Protein AF-A0A831NSX4-F1 (afdb_monomer_lite)

Foldseek 3Di:
DDDDDDPPPPPPDPPVPPVADKDKDKDKDFDADPVRFTDFFKFKWKDKQNHTFQAPPPPDDPDDRTFTAHPRRIGIGMGIGHPCSPPPPIDIDMDIDDPVD

Secondary structure (DSSP, 8-state):
-------------------S-EEEEEEEEE-B-TTS-B--S-EEEEEETTEEPPPTT--S-SS-SSEE--TTSEEEEEEEEETTTT-TTPPEEEEEE-TT-

pLDDT: mean 74.74, std 21.81, range [31.39, 95.44]

Radius of gyration: 19.89 Å; chains: 1; bounding box: 46×64×38 Å

Sequence (101 aa):
MPALAGAGEAAAAPHDSVAGPTEQLNIFGKIVNPHGAGVEDAEITVFLNGKELKNPHTEHGYGGKGIYTSLDGSFQTVFTIPRGAADREAAIKLEVYKSSY

Structure (mmCIF, N/CA/C/O backbone):
data_AF-A0A831NSX4-F1
#
_entry.id   AF-A0A831NSX4-F1
#
loop_
_atom_site.group_PDB
_atom_site.id
_atom_site.type_symbol
_atom_site.label_atom_id
_atom_site.label_alt_id
_atom_site.label_comp_id
_atom_site.label_asym_id
_atom_site.label_entity_id
_atom_site.label_seq_id
_atom_site.pdbx_PDB_ins_code
_atom_site.Cartn_x
_atom_site.Cartn_y
_atom_site.Cartn_z
_atom_site.occupancy
_atom_site.B_iso_or_equiv
_atom_site.auth_seq_id
_atom_site.auth_comp_id
_atom_site.auth_asym_id
_atom_site.auth_atom_id
_atom_site.pdbx_PDB_model_num
ATOM 1 N N . MET A 1 1 ? -31.752 53.331 18.896 1.00 34.31 1 MET A N 1
ATOM 2 C CA . MET A 1 1 ? -31.945 53.077 17.453 1.00 34.31 1 MET A CA 1
ATOM 3 C C . MET A 1 1 ? -31.205 51.791 17.088 1.00 34.31 1 MET A C 1
ATOM 5 O O . MET A 1 1 ? -30.194 51.539 17.732 1.00 34.31 1 MET A O 1
ATOM 9 N N . PRO A 1 2 ? -31.769 50.945 16.208 1.00 54.53 2 PRO A N 1
ATOM 10 C CA . PRO A 1 2 ? -31.557 49.490 16.188 1.00 54.53 2 PRO A CA 1
ATOM 11 C C . PRO A 1 2 ? -30.576 49.003 15.099 1.00 54.53 2 PRO A C 1
ATOM 13 O O . PRO A 1 2 ? -30.054 49.818 14.345 1.00 54.53 2 PRO A O 1
ATOM 16 N N . ALA A 1 3 ? -30.472 47.664 14.993 1.00 41.78 3 ALA A N 1
ATOM 17 C CA . ALA A 1 3 ? -29.913 46.827 13.911 1.00 41.78 3 ALA A CA 1
ATOM 18 C C . ALA A 1 3 ? -28.451 46.353 14.141 1.00 41.78 3 ALA A C 1
ATOM 20 O O . ALA A 1 3 ? -27.627 47.118 14.614 1.00 41.78 3 ALA A O 1
ATOM 21 N N . LEU A 1 4 ? -28.040 45.113 13.849 1.00 40.91 4 LEU A N 1
ATOM 22 C CA . LEU A 1 4 ? -28.688 44.011 13.141 1.00 40.91 4 LEU A CA 1
ATOM 23 C C . LEU A 1 4 ? -27.939 42.691 13.419 1.00 40.91 4 LEU A C 1
ATOM 25 O O . LEU A 1 4 ? -26.742 42.690 13.679 1.00 40.91 4 LEU A O 1
ATOM 29 N N . ALA A 1 5 ? -28.708 41.611 13.317 1.00 39.53 5 ALA A N 1
ATOM 30 C CA . ALA A 1 5 ? -28.408 40.189 13.187 1.00 39.53 5 ALA A CA 1
ATOM 31 C C . ALA A 1 5 ? -26.986 39.708 12.839 1.00 39.53 5 ALA A C 1
ATOM 33 O O . ALA A 1 5 ? -26.290 40.255 11.991 1.00 39.53 5 ALA A O 1
ATOM 34 N N . GLY A 1 6 ? -26.679 38.524 13.376 1.00 37.06 6 GLY A N 1
ATOM 35 C CA . GLY A 1 6 ? -25.623 37.660 12.865 1.00 37.06 6 GLY A CA 1
ATOM 36 C C . GLY A 1 6 ? -25.470 36.347 13.629 1.00 37.06 6 GLY A C 1
ATOM 37 O O . GLY A 1 6 ? -24.346 35.955 13.911 1.00 37.06 6 GLY A O 1
ATOM 38 N N . ALA A 1 7 ? -26.570 35.678 13.998 1.00 43.97 7 ALA A N 1
ATOM 39 C CA . ALA A 1 7 ? -26.530 34.275 14.410 1.00 43.97 7 ALA A CA 1
ATOM 40 C C . ALA A 1 7 ? -26.264 33.418 13.161 1.00 43.97 7 ALA A C 1
ATOM 42 O O . ALA A 1 7 ? -27.182 32.935 12.506 1.00 43.97 7 ALA A O 1
ATOM 43 N N . GLY A 1 8 ? -24.992 33.332 12.780 1.00 36.09 8 GLY A N 1
ATOM 44 C CA . GLY A 1 8 ? -24.488 32.352 11.833 1.00 36.09 8 GLY A CA 1
ATOM 45 C C . GLY A 1 8 ? -23.973 31.173 12.631 1.00 36.09 8 GLY A C 1
ATOM 46 O O . GLY A 1 8 ? -22.807 31.150 13.014 1.00 36.09 8 GLY A O 1
ATOM 47 N N . GLU A 1 9 ? -24.873 30.240 12.924 1.00 38.53 9 GLU A N 1
ATOM 48 C CA . GLU A 1 9 ? -24.556 28.901 13.397 1.00 38.53 9 GLU A CA 1
ATOM 49 C C . GLU A 1 9 ? -23.593 28.277 12.383 1.00 38.53 9 GLU A C 1
ATOM 51 O O . GLU A 1 9 ? -23.991 27.814 11.313 1.00 38.53 9 GLU A O 1
ATOM 56 N N . ALA A 1 10 ? -22.293 28.371 12.665 1.00 37.19 10 ALA A N 1
ATOM 57 C CA . ALA A 1 10 ? -21.286 27.638 11.928 1.00 37.19 10 ALA A CA 1
ATOM 58 C C . ALA A 1 10 ? -21.554 26.171 12.239 1.00 37.19 10 ALA A C 1
ATOM 60 O O . ALA A 1 10 ? -21.181 25.677 13.302 1.00 37.19 10 ALA A O 1
ATOM 61 N N . ALA A 1 11 ? -22.284 25.522 11.331 1.00 43.16 11 ALA A N 1
ATOM 62 C CA . ALA A 1 11 ? -22.484 24.091 11.311 1.00 43.16 11 ALA A CA 1
ATOM 63 C C . ALA A 1 11 ? -21.108 23.441 11.451 1.00 43.16 11 ALA A C 1
ATOM 65 O O . ALA A 1 11 ? -20.320 23.393 10.504 1.00 43.16 11 ALA A O 1
ATOM 66 N N . ALA A 1 12 ? -20.806 22.999 12.671 1.00 36.56 12 ALA A N 1
ATOM 67 C CA . ALA A 1 12 ? -19.714 22.097 12.926 1.00 36.56 12 ALA A CA 1
ATOM 68 C C . ALA A 1 12 ? -20.000 20.887 12.042 1.00 36.56 12 ALA A C 1
ATOM 70 O O . ALA A 1 12 ? -20.972 20.160 12.261 1.00 36.56 12 ALA A O 1
ATOM 71 N N . ALA A 1 13 ? -19.199 20.733 10.987 1.00 42.16 13 ALA A N 1
ATOM 72 C CA . ALA A 1 13 ? -19.152 19.497 10.235 1.00 42.16 13 ALA A CA 1
ATOM 73 C C . ALA A 1 13 ? -19.078 18.363 11.266 1.00 42.16 13 ALA A C 1
ATOM 75 O O . ALA A 1 13 ? -18.295 18.493 12.216 1.00 42.16 13 ALA A O 1
ATOM 76 N N . PRO A 1 14 ? -19.888 17.299 11.146 1.00 37.50 14 PRO A N 1
ATOM 77 C CA . PRO A 1 14 ? -19.741 16.152 12.016 1.00 37.50 14 PRO A CA 1
ATOM 78 C C . PRO A 1 14 ? -18.352 15.576 11.739 1.00 37.50 14 PRO A C 1
ATOM 80 O O . PRO A 1 14 ? -18.142 14.802 10.809 1.00 37.50 14 PRO A O 1
ATOM 83 N N . HIS A 1 15 ? -17.371 16.013 12.527 1.00 37.38 15 HIS A N 1
ATOM 84 C CA . HIS A 1 15 ? -16.183 15.239 12.785 1.00 37.38 15 HIS A 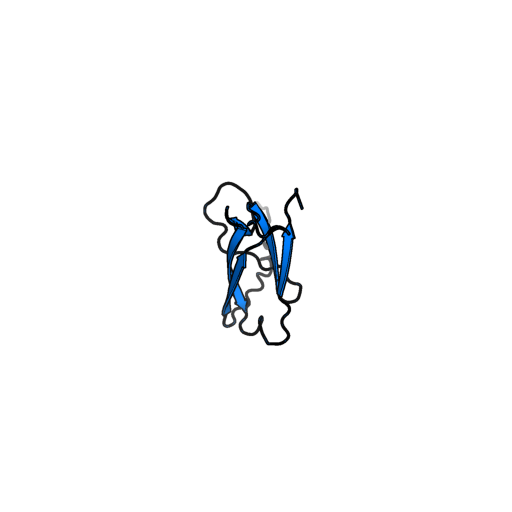CA 1
ATOM 85 C C . HIS A 1 15 ? -16.728 13.997 13.459 1.00 37.38 15 HIS A C 1
ATOM 87 O O . HIS A 1 15 ? -17.060 14.035 14.646 1.00 37.38 15 HIS A O 1
ATOM 93 N N . ASP A 1 16 ? -16.904 12.959 12.644 1.00 38.34 16 ASP A N 1
ATOM 94 C CA . ASP A 1 16 ? -17.139 11.572 13.014 1.00 38.34 16 ASP A CA 1
ATOM 95 C C . ASP A 1 16 ? -15.985 11.166 13.939 1.00 38.34 16 ASP A C 1
ATOM 97 O O . ASP A 1 16 ? -14.967 10.587 13.562 1.00 38.34 16 ASP A O 1
ATOM 101 N N . SER A 1 17 ? -16.080 11.663 15.167 1.00 45.34 17 SER A N 1
ATOM 102 C CA . SER A 1 17 ? -15.151 11.437 16.244 1.00 45.34 17 SER A CA 1
ATOM 103 C C . SER A 1 17 ? -15.577 10.092 16.765 1.00 45.34 17 SER A C 1
ATOM 105 O O . SER A 1 17 ? -16.377 9.991 17.695 1.00 45.34 17 SER A O 1
ATOM 107 N N . VAL A 1 18 ? -15.086 9.046 16.110 1.00 48.84 18 VAL A N 1
ATOM 108 C CA . VAL A 1 18 ? -15.091 7.708 16.678 1.00 48.84 18 VAL A CA 1
ATOM 109 C C . VAL A 1 18 ? -14.176 7.779 17.902 1.00 48.84 18 VAL A C 1
ATOM 111 O O . VAL A 1 18 ? -12.999 7.442 17.850 1.00 48.84 18 VAL A O 1
ATOM 114 N N . ALA A 1 19 ? -14.710 8.289 19.014 1.00 52.56 19 ALA A N 1
ATOM 115 C CA . ALA A 1 19 ? -14.093 8.313 20.333 1.00 52.56 19 ALA A CA 1
ATOM 116 C C . ALA A 1 19 ? -14.188 6.907 20.949 1.00 52.56 19 ALA A C 1
ATOM 118 O O . ALA A 1 19 ? -14.735 6.699 22.028 1.00 52.56 19 ALA A O 1
ATOM 119 N N . GLY A 1 20 ? -13.724 5.921 20.188 1.00 63.62 20 GLY A N 1
ATOM 120 C CA . GLY A 1 20 ? -13.557 4.541 20.603 1.00 63.62 20 GLY A CA 1
ATOM 121 C C . GLY A 1 20 ? -12.070 4.212 20.720 1.00 6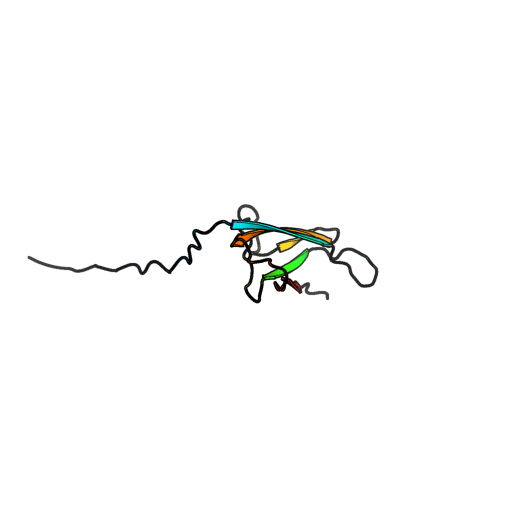3.62 20 GLY A C 1
ATOM 122 O O . GLY A 1 20 ? -11.226 4.992 20.275 1.00 63.62 20 GLY A O 1
ATOM 123 N N . PRO A 1 21 ? -11.722 3.063 21.315 1.00 82.25 21 PRO A N 1
ATOM 124 C CA . PRO A 1 21 ? -10.347 2.584 21.292 1.00 82.25 21 PRO A CA 1
ATOM 125 C C . PRO A 1 21 ? -9.854 2.492 19.840 1.00 82.25 21 PRO A C 1
ATOM 127 O O . PRO A 1 21 ? -10.554 1.967 18.972 1.00 82.25 21 PRO A O 1
ATOM 130 N N . THR A 1 22 ? -8.656 3.007 19.586 1.00 86.62 22 THR A N 1
ATOM 131 C CA . THR A 1 22 ? -7.982 2.940 18.287 1.00 86.62 22 THR A CA 1
ATOM 132 C C . THR A 1 22 ? -6.842 1.928 18.325 1.00 86.62 22 THR A C 1
ATOM 134 O O . THR A 1 22 ? -6.345 1.562 19.392 1.0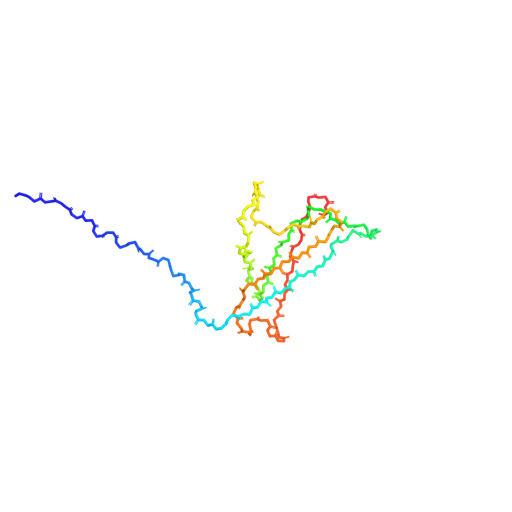0 86.62 22 THR A O 1
ATOM 137 N N . GLU A 1 23 ? -6.427 1.462 17.153 1.00 88.56 23 GLU A N 1
ATOM 138 C CA . GLU A 1 23 ? -5.248 0.621 16.961 1.00 88.56 23 GLU A CA 1
ATOM 139 C C . GLU A 1 23 ? -4.394 1.141 15.799 1.00 88.56 23 GLU A C 1
ATOM 141 O O . GLU A 1 23 ? -4.850 1.942 14.978 1.00 88.56 23 GLU A O 1
ATOM 146 N N . GLN A 1 24 ? -3.130 0.715 15.757 1.00 88.06 24 GLN A N 1
ATOM 147 C CA . GLN A 1 24 ? -2.203 1.076 14.689 1.00 88.06 24 GLN A CA 1
ATOM 148 C C . GLN A 1 24 ? -2.174 -0.016 13.625 1.00 88.06 24 GLN A C 1
ATOM 150 O O . GLN A 1 24 ? -1.832 -1.164 13.908 1.00 88.06 24 GLN A O 1
ATOM 155 N N . LEU A 1 25 ? -2.476 0.365 12.389 1.00 86.69 25 LEU A N 1
ATOM 156 C CA . LEU A 1 25 ? -2.292 -0.465 11.211 1.00 86.69 25 LEU A CA 1
ATOM 157 C C . LEU A 1 25 ? -0.998 -0.050 10.509 1.00 86.69 25 LEU A C 1
ATOM 159 O O . LEU A 1 25 ? -0.939 0.992 9.854 1.00 86.69 25 LEU A O 1
ATOM 163 N N . ASN A 1 26 ? 0.030 -0.884 10.649 1.00 89.62 26 ASN A N 1
ATOM 164 C CA . ASN A 1 26 ? 1.303 -0.720 9.955 1.00 89.62 26 ASN A CA 1
ATOM 165 C C . ASN A 1 26 ? 1.251 -1.451 8.614 1.00 89.62 26 ASN A C 1
ATOM 167 O O . ASN A 1 26 ? 1.102 -2.672 8.583 1.00 89.62 26 ASN A O 1
ATOM 171 N N . ILE A 1 27 ? 1.420 -0.716 7.518 1.00 88.75 27 ILE A N 1
ATOM 172 C CA . ILE A 1 27 ? 1.502 -1.281 6.169 1.00 88.75 27 ILE A CA 1
ATOM 173 C C . ILE A 1 27 ? 2.868 -0.933 5.602 1.00 88.75 27 ILE A C 1
ATOM 175 O O . ILE A 1 27 ? 3.255 0.233 5.556 1.00 88.75 27 ILE A O 1
ATOM 179 N N . PHE A 1 28 ? 3.600 -1.950 5.173 1.00 91.75 28 PHE A N 1
ATOM 180 C CA . PHE A 1 28 ? 4.923 -1.797 4.592 1.00 91.75 28 PHE A CA 1
ATOM 181 C C . PHE A 1 28 ? 5.130 -2.815 3.480 1.00 91.75 28 PHE A C 1
ATOM 183 O O . PHE A 1 28 ? 4.484 -3.864 3.441 1.00 91.75 28 PHE A O 1
ATOM 190 N N . GLY A 1 29 ? 6.047 -2.508 2.576 1.00 93.88 29 GLY A N 1
ATOM 191 C CA . GLY A 1 29 ? 6.354 -3.383 1.460 1.00 93.88 29 GLY A CA 1
ATOM 192 C C . GLY A 1 29 ? 7.316 -2.744 0.478 1.00 93.88 29 GLY A C 1
ATOM 193 O O . GLY A 1 29 ? 7.943 -1.724 0.762 1.00 93.88 29 GLY A O 1
ATOM 194 N N . LYS A 1 30 ? 7.431 -3.371 -0.692 1.00 94.88 30 LYS A N 1
ATOM 195 C CA . LYS A 1 30 ? 8.268 -2.905 -1.793 1.00 94.88 30 LYS A CA 1
ATOM 196 C C . LYS A 1 30 ? 7.537 -3.129 -3.109 1.00 94.88 30 LYS A C 1
ATOM 198 O O . LYS A 1 30 ? 7.122 -4.250 -3.394 1.00 94.88 30 LYS A O 1
ATOM 203 N N . ILE A 1 31 ? 7.382 -2.068 -3.892 1.00 93.81 31 ILE A N 1
ATOM 204 C CA . ILE A 1 31 ? 6.840 -2.148 -5.248 1.00 93.81 31 ILE A CA 1
ATOM 205 C C . ILE A 1 31 ? 8.000 -2.442 -6.193 1.00 93.81 31 ILE A C 1
ATOM 207 O O . ILE A 1 31 ? 9.020 -1.751 -6.166 1.00 93.81 31 ILE A O 1
ATOM 211 N N . VAL A 1 32 ? 7.859 -3.486 -7.006 1.00 95.44 32 VAL A N 1
ATOM 212 C CA . VAL A 1 32 ? 8.878 -3.920 -7.967 1.00 95.44 32 VAL A CA 1
ATOM 213 C C . VAL A 1 32 ? 8.286 -4.029 -9.363 1.00 95.44 32 VAL A C 1
ATOM 215 O O . VAL A 1 32 ? 7.107 -4.337 -9.532 1.00 95.44 32 VAL A O 1
ATOM 218 N N . ASN A 1 33 ? 9.116 -3.786 -10.368 1.00 92.75 33 ASN A N 1
ATOM 219 C CA . ASN A 1 33 ? 8.763 -4.022 -11.758 1.00 92.75 33 ASN A CA 1
ATOM 220 C C . ASN A 1 33 ? 8.914 -5.517 -12.122 1.00 92.75 33 ASN A C 1
ATOM 222 O O . ASN A 1 33 ? 9.456 -6.294 -11.330 1.00 92.75 33 ASN A O 1
ATOM 226 N N . PRO A 1 34 ? 8.499 -5.947 -13.330 1.00 94.25 34 PRO A N 1
ATOM 227 C CA . PRO A 1 34 ? 8.639 -7.342 -13.765 1.00 94.25 34 PRO A CA 1
ATOM 228 C C . PRO A 1 34 ? 10.081 -7.879 -13.802 1.00 94.25 34 PRO A C 1
ATOM 230 O O . PRO A 1 34 ? 10.283 -9.089 -13.858 1.00 94.25 34 PRO A O 1
ATOM 233 N N . HIS A 1 35 ? 11.087 -7.000 -13.760 1.00 94.38 35 HIS A N 1
ATOM 234 C CA . HIS A 1 35 ? 12.506 -7.360 -13.702 1.00 94.38 35 HIS A CA 1
ATOM 235 C C . HIS A 1 35 ? 13.057 -7.411 -12.265 1.00 94.38 35 HIS A C 1
ATOM 237 O O . HIS A 1 35 ? 14.247 -7.654 -12.076 1.00 94.38 35 HIS A O 1
ATOM 243 N N . GLY A 1 36 ? 12.215 -7.182 -11.251 1.00 92.56 36 GLY A N 1
ATOM 244 C CA . GLY A 1 36 ? 12.589 -7.203 -9.836 1.00 92.56 36 GLY A CA 1
ATOM 245 C C . GLY A 1 36 ? 13.268 -5.926 -9.331 1.00 92.56 36 GLY A C 1
ATOM 246 O O . GLY A 1 36 ? 13.681 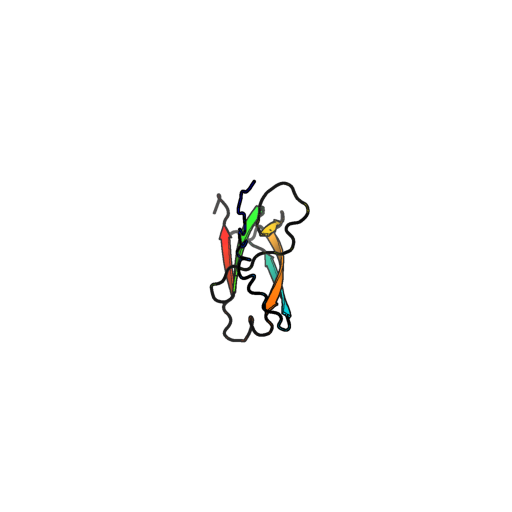-5.882 -8.172 1.00 92.56 36 GLY A O 1
ATOM 247 N N . ALA A 1 37 ? 13.381 -4.882 -10.157 1.00 94.25 37 ALA A N 1
ATOM 248 C CA . ALA A 1 37 ? 13.888 -3.588 -9.714 1.00 94.25 37 ALA A CA 1
ATOM 249 C C . ALA A 1 37 ? 12.791 -2.808 -8.978 1.00 94.25 37 ALA A C 1
ATOM 251 O O . ALA A 1 37 ? 11.623 -2.847 -9.367 1.00 94.25 37 ALA A O 1
ATOM 252 N N . GLY A 1 38 ? 13.178 -2.100 -7.917 1.00 94.00 38 GLY A N 1
ATOM 253 C CA . GLY A 1 38 ? 12.276 -1.240 -7.156 1.00 94.00 38 GLY A CA 1
ATOM 254 C C . GLY A 1 38 ? 11.683 -0.125 -8.009 1.00 94.00 38 GLY A C 1
ATOM 255 O O . GLY A 1 38 ? 12.378 0.467 -8.831 1.00 94.00 38 GLY A O 1
ATOM 256 N N . VAL A 1 39 ? 10.399 0.153 -7.808 1.00 93.69 39 VAL A N 1
ATOM 257 C CA . VAL A 1 39 ? 9.702 1.258 -8.465 1.00 93.69 39 VAL A CA 1
ATOM 258 C C . VAL A 1 39 ? 9.665 2.437 -7.504 1.00 93.69 39 VAL A C 1
ATOM 260 O O . VAL A 1 39 ? 8.846 2.465 -6.588 1.00 93.69 39 VAL A O 1
ATOM 263 N N . GLU A 1 40 ? 10.568 3.391 -7.698 1.00 92.69 40 GLU A N 1
ATOM 264 C CA . GLU A 1 40 ? 10.594 4.647 -6.942 1.00 92.69 40 GLU A CA 1
ATOM 265 C C . GLU A 1 40 ? 9.402 5.543 -7.259 1.00 92.69 40 GLU A C 1
ATOM 267 O O . GLU A 1 40 ? 8.819 5.402 -8.333 1.00 92.69 40 GLU A O 1
ATOM 272 N N . ASP A 1 41 ? 9.077 6.483 -6.368 1.00 90.56 41 ASP A N 1
ATOM 273 C CA . ASP A 1 41 ? 8.115 7.568 -6.604 1.00 90.56 41 ASP A CA 1
ATOM 274 C C . ASP A 1 41 ? 6.800 7.081 -7.245 1.00 90.56 41 ASP A C 1
ATOM 276 O O . ASP A 1 41 ? 6.327 7.597 -8.261 1.00 90.56 41 ASP A O 1
ATOM 280 N N . ALA A 1 42 ? 6.285 5.966 -6.729 1.00 90.50 42 ALA A N 1
ATOM 281 C CA . ALA A 1 42 ? 4.956 5.460 -7.030 1.00 90.50 42 ALA A CA 1
ATOM 282 C C . ALA A 1 42 ? 4.007 5.933 -5.933 1.00 90.50 42 ALA A C 1
ATOM 284 O O . ALA A 1 42 ? 4.294 5.754 -4.748 1.00 90.50 42 ALA A O 1
ATOM 285 N N . GLU A 1 43 ? 2.886 6.521 -6.333 1.00 91.56 43 GLU A N 1
ATOM 286 C CA . GLU A 1 43 ? 1.832 6.964 -5.430 1.00 91.56 43 GLU A CA 1
ATOM 287 C C . GLU A 1 43 ? 1.034 5.752 -4.945 1.00 91.56 43 GLU A C 1
ATOM 289 O O . GLU A 1 43 ? 0.645 4.896 -5.739 1.00 91.56 43 GLU A O 1
ATOM 294 N N . ILE A 1 44 ? 0.802 5.673 -3.638 1.00 89.81 44 ILE A N 1
ATOM 295 C CA . ILE A 1 44 ? 0.072 4.597 -2.978 1.00 89.81 44 ILE A CA 1
ATOM 296 C C . ILE A 1 44 ? -1.145 5.186 -2.271 1.00 89.81 44 ILE A C 1
ATOM 298 O O . ILE A 1 44 ? -1.028 6.005 -1.355 1.00 89.81 44 ILE A O 1
ATOM 302 N N . THR A 1 45 ? -2.317 4.682 -2.635 1.00 91.06 45 THR A N 1
ATOM 303 C CA . THR A 1 45 ? -3.579 4.928 -1.940 1.00 91.06 45 THR A CA 1
ATOM 304 C C . THR A 1 45 ? -4.019 3.650 -1.241 1.00 91.06 45 THR A C 1
ATOM 306 O O . THR A 1 45 ? -4.038 2.569 -1.832 1.00 91.06 45 THR A O 1
ATOM 309 N N . VAL A 1 46 ? -4.365 3.754 0.041 1.00 89.31 46 VAL A N 1
ATOM 310 C CA . VAL A 1 46 ? -4.747 2.601 0.862 1.00 89.31 46 VAL A CA 1
ATOM 311 C C . VAL A 1 46 ? -6.223 2.688 1.206 1.00 89.31 46 VAL A C 1
ATOM 313 O O . VAL A 1 46 ? -6.688 3.699 1.725 1.00 89.31 46 VAL A O 1
ATOM 316 N N . PHE A 1 47 ? -6.941 1.593 0.990 1.00 90.25 47 PHE A N 1
ATOM 317 C CA . PHE A 1 47 ? -8.336 1.440 1.370 1.00 90.25 47 PHE A CA 1
ATOM 318 C C . PHE A 1 47 ? -8.484 0.305 2.377 1.00 90.25 47 PHE A C 1
ATOM 320 O O . PHE A 1 47 ? -7.946 -0.784 2.179 1.00 90.25 47 PHE A O 1
ATOM 327 N N . LEU A 1 48 ? -9.275 0.545 3.418 1.00 89.88 48 LEU A N 1
ATOM 328 C CA . LEU A 1 48 ? -9.720 -0.461 4.375 1.00 89.88 48 LEU A CA 1
ATOM 329 C C . LEU A 1 48 ? -11.238 -0.588 4.269 1.00 89.88 48 LEU A C 1
ATOM 331 O O . LEU A 1 48 ? -11.964 0.383 4.487 1.00 89.88 48 LEU A O 1
ATOM 335 N N . ASN A 1 49 ? -11.725 -1.775 3.904 1.00 89.38 49 ASN A N 1
ATOM 336 C CA . ASN A 1 49 ? -13.156 -2.048 3.715 1.00 89.38 49 ASN A CA 1
ATOM 337 C C . ASN A 1 49 ? -13.833 -1.042 2.760 1.00 89.38 49 ASN A C 1
ATOM 339 O O . ASN A 1 49 ? -14.952 -0.587 2.994 1.00 89.38 49 ASN A O 1
ATOM 343 N N . GLY A 1 50 ? -13.116 -0.647 1.701 1.00 86.06 50 GLY A N 1
ATOM 344 C CA . GLY A 1 50 ? -13.576 0.321 0.700 1.00 86.06 50 GLY A CA 1
ATOM 345 C C . GLY A 1 50 ? -13.476 1.795 1.111 1.00 86.06 50 GLY A C 1
ATOM 346 O O . GLY A 1 50 ? -13.768 2.659 0.290 1.00 86.06 50 GLY A O 1
ATOM 347 N N . LYS A 1 51 ? -13.044 2.108 2.341 1.00 87.69 51 LYS A N 1
ATOM 348 C CA . LYS A 1 51 ? -12.793 3.485 2.790 1.00 87.69 51 LYS A CA 1
ATOM 349 C C . LYS A 1 51 ? -11.318 3.831 2.658 1.00 87.69 51 LYS A C 1
ATOM 351 O O . LYS A 1 51 ? -10.470 3.112 3.177 1.00 87.69 51 LYS A O 1
ATOM 356 N N . GLU A 1 52 ? -11.026 4.943 1.996 1.00 86.56 52 GLU A N 1
ATOM 357 C CA . GLU A 1 52 ? -9.665 5.465 1.885 1.00 86.56 52 GLU A CA 1
ATOM 358 C C . GLU A 1 52 ? -9.133 5.874 3.265 1.00 86.56 52 GLU A C 1
ATOM 360 O O . GLU A 1 52 ? -9.773 6.637 3.998 1.00 86.56 52 GLU A O 1
ATOM 365 N N . LEU A 1 53 ? -7.958 5.361 3.622 1.00 84.69 53 LEU A N 1
ATOM 366 C CA . LEU A 1 53 ? -7.247 5.747 4.829 1.00 84.69 53 LEU A CA 1
ATOM 367 C C . LEU A 1 53 ? -6.395 6.981 4.540 1.00 84.69 53 LEU A C 1
ATOM 369 O O . LEU A 1 53 ? -5.480 6.954 3.720 1.00 84.69 53 LEU A O 1
ATOM 373 N N . LYS A 1 54 ? -6.673 8.069 5.260 1.00 79.19 54 LYS A N 1
ATOM 374 C CA . LYS A 1 54 ? -5.877 9.295 5.178 1.00 79.19 54 LYS A CA 1
ATOM 375 C C . LYS A 1 54 ? -4.667 9.181 6.088 1.00 79.19 54 LYS A C 1
ATOM 377 O O . LYS A 1 54 ? -4.801 8.836 7.261 1.00 79.19 54 LYS A O 1
ATOM 382 N N . ASN A 1 55 ? -3.494 9.487 5.550 1.00 68.31 55 ASN A N 1
ATOM 383 C CA . ASN A 1 55 ? -2.266 9.453 6.328 1.00 68.31 55 ASN A CA 1
ATOM 384 C C . ASN A 1 55 ? -2.226 10.668 7.280 1.00 68.31 55 ASN A C 1
ATOM 386 O O . ASN A 1 55 ? -2.322 11.797 6.796 1.00 68.31 55 ASN A O 1
ATOM 390 N N . PRO A 1 56 ? -2.092 10.491 8.608 1.00 54.56 56 PRO A N 1
ATOM 391 C CA . PRO A 1 56 ? -2.043 11.620 9.539 1.00 54.56 56 PRO A CA 1
ATOM 392 C C . PRO A 1 56 ? -0.723 12.415 9.477 1.00 54.56 56 PRO A C 1
ATOM 394 O O . PRO A 1 56 ? -0.666 13.524 9.991 1.00 54.56 56 PRO A O 1
ATOM 397 N N . HIS A 1 57 ? 0.332 11.878 8.851 1.00 53.72 57 HIS A N 1
ATOM 398 C CA . HIS A 1 57 ? 1.697 12.431 8.877 1.00 53.72 57 HIS A CA 1
ATOM 399 C C . HIS A 1 57 ? 2.031 13.438 7.750 1.00 53.72 57 HIS A C 1
ATOM 401 O O . HIS A 1 57 ? 3.184 13.565 7.350 1.00 53.72 57 HIS A O 1
ATOM 407 N N . THR A 1 58 ? 1.057 14.185 7.223 1.00 50.03 58 THR A N 1
ATOM 408 C CA . THR A 1 58 ? 1.294 15.224 6.191 1.00 50.03 58 THR A CA 1
ATOM 409 C C . THR A 1 58 ? 1.798 16.566 6.749 1.00 50.03 58 THR A C 1
ATOM 411 O O . THR A 1 58 ? 1.425 17.625 6.246 1.00 50.03 58 THR A O 1
ATOM 414 N N . GLU A 1 59 ? 2.655 16.556 7.771 1.00 39.12 59 GLU A N 1
ATOM 415 C CA . GLU A 1 59 ? 3.328 17.761 8.273 1.00 39.12 59 GLU A CA 1
ATOM 416 C C . GLU A 1 59 ? 4.845 17.628 8.058 1.00 39.12 59 GLU A C 1
ATOM 418 O O . GLU A 1 59 ? 5.500 16.832 8.723 1.00 39.12 59 GLU A O 1
ATOM 423 N N . HIS A 1 60 ? 5.377 18.442 7.136 1.00 36.09 60 HIS A N 1
ATOM 424 C CA . HIS A 1 60 ? 6.785 18.607 6.717 1.00 36.09 60 HIS A CA 1
ATOM 425 C C . HIS A 1 60 ? 7.203 17.935 5.398 1.00 36.09 60 HIS A C 1
ATOM 427 O O . HIS A 1 60 ? 7.937 16.954 5.362 1.00 36.09 60 HIS A O 1
ATOM 433 N N . GLY A 1 61 ? 6.828 18.576 4.289 1.00 33.97 61 GLY A N 1
ATOM 434 C CA . GLY A 1 61 ? 7.440 18.370 2.976 1.00 33.97 61 GLY A CA 1
ATOM 435 C C . GLY A 1 61 ? 6.683 19.144 1.901 1.00 33.97 61 GLY A C 1
ATOM 436 O O . GLY A 1 61 ? 5.471 18.998 1.772 1.00 33.97 61 GLY A O 1
ATOM 437 N N . TYR A 1 62 ? 7.365 20.015 1.156 1.00 31.39 62 TYR A N 1
ATOM 438 C CA . TYR A 1 62 ? 6.766 20.749 0.040 1.00 31.39 62 TYR A CA 1
ATOM 439 C C . TYR A 1 62 ? 6.386 19.768 -1.085 1.00 31.39 62 TYR A C 1
ATOM 441 O O . TYR A 1 62 ? 7.240 19.392 -1.879 1.00 31.39 62 TYR A O 1
ATOM 449 N N . GLY A 1 63 ? 5.103 19.390 -1.158 1.00 32.66 63 GLY A N 1
ATOM 450 C CA . GLY A 1 63 ? 4.492 18.727 -2.317 1.00 32.66 63 GLY A CA 1
ATOM 451 C C . GLY A 1 63 ? 3.834 17.372 -2.0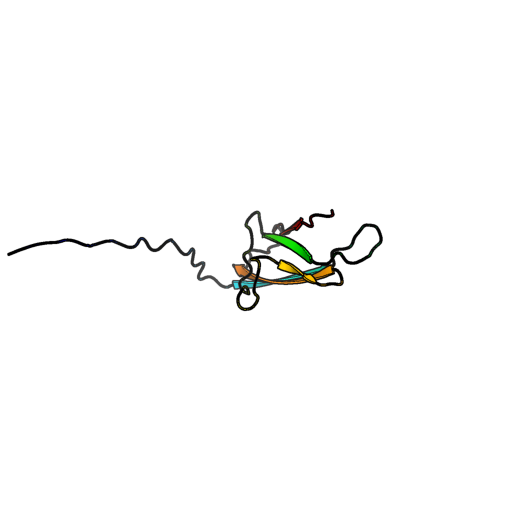30 1.00 32.66 63 GLY A C 1
ATOM 452 O O . GLY A 1 63 ? 4.519 16.371 -1.902 1.00 32.66 63 GLY A O 1
ATOM 453 N N . GLY A 1 64 ? 2.496 17.332 -2.042 1.00 40.56 64 GLY A N 1
ATOM 454 C CA . GLY A 1 64 ? 1.731 16.121 -2.385 1.00 40.56 64 GLY A CA 1
ATOM 455 C C . GLY A 1 64 ? 1.151 15.315 -1.218 1.00 40.56 64 GLY A C 1
ATOM 456 O O . GLY A 1 64 ? 1.859 14.756 -0.395 1.00 40.56 64 GLY A O 1
ATOM 457 N N . LYS A 1 65 ? -0.180 15.209 -1.182 1.00 56.84 65 LYS A N 1
ATOM 458 C CA . LYS A 1 65 ? -1.008 14.564 -0.149 1.00 56.84 65 LYS A CA 1
ATOM 459 C C . LYS A 1 65 ? -1.049 13.022 -0.259 1.00 56.84 65 LYS A C 1
ATOM 461 O O . LYS A 1 65 ? -2.138 12.459 -0.272 1.00 56.84 65 LYS A O 1
ATOM 466 N N . GLY A 1 66 ? 0.092 12.343 -0.372 1.00 67.31 66 GLY A N 1
ATOM 467 C CA . GLY A 1 66 ? 0.127 10.909 -0.710 1.00 67.31 66 GLY A CA 1
ATOM 468 C C . GLY A 1 66 ? 1.208 10.111 0.013 1.00 67.31 66 GLY A C 1
ATOM 469 O O . GLY A 1 66 ? 2.125 10.675 0.608 1.00 67.31 66 GLY A O 1
ATOM 470 N N . ILE A 1 67 ? 1.087 8.784 -0.023 1.00 85.56 67 ILE A N 1
ATOM 471 C CA . ILE A 1 67 ? 2.162 7.860 0.358 1.00 85.56 67 ILE A CA 1
ATOM 472 C C . ILE A 1 67 ? 2.937 7.551 -0.917 1.00 85.56 67 ILE A C 1
ATOM 474 O O . ILE A 1 67 ? 2.327 7.168 -1.907 1.00 85.56 67 ILE A O 1
ATOM 478 N N . TYR A 1 68 ? 4.257 7.700 -0.890 1.00 89.44 68 TYR A N 1
ATOM 479 C CA . TYR A 1 68 ? 5.110 7.447 -2.049 1.00 89.44 68 TYR A CA 1
ATOM 480 C C . TYR A 1 68 ? 6.180 6.413 -1.715 1.00 89.44 68 TYR A C 1
ATOM 482 O O . TYR A 1 68 ? 6.634 6.321 -0.570 1.00 89.44 68 TYR A O 1
ATOM 490 N N . THR A 1 69 ? 6.584 5.624 -2.706 1.00 90.75 69 THR A N 1
ATOM 491 C CA . THR A 1 69 ? 7.721 4.711 -2.563 1.00 90.75 69 THR A CA 1
ATOM 492 C C . THR A 1 69 ? 9.058 5.458 -2.586 1.00 90.75 69 THR A C 1
ATOM 494 O O . THR A 1 69 ? 9.244 6.443 -3.300 1.00 90.75 69 THR A O 1
ATOM 497 N N . SER A 1 70 ? 10.023 4.953 -1.818 1.00 91.56 70 SER A N 1
ATOM 498 C CA . SER A 1 70 ? 11.417 5.415 -1.807 1.00 91.56 70 SER A CA 1
ATOM 499 C C . SER A 1 70 ? 12.160 5.013 -3.087 1.00 91.56 70 SER A C 1
ATOM 501 O O . SER A 1 70 ? 11.652 4.216 -3.870 1.00 91.56 70 SER A O 1
ATOM 503 N N . LEU A 1 71 ? 13.399 5.490 -3.267 1.00 91.12 71 LEU A N 1
ATOM 504 C CA . LEU A 1 71 ? 14.264 5.176 -4.424 1.00 91.12 71 LEU A CA 1
ATOM 505 C C . LEU A 1 71 ? 14.395 3.671 -4.720 1.00 91.12 71 LEU A C 1
ATOM 507 O O . LEU A 1 71 ? 14.538 3.254 -5.864 1.00 91.12 71 LEU A O 1
ATOM 511 N N . ASP A 1 72 ? 14.356 2.825 -3.690 1.00 92.56 72 ASP A N 1
ATOM 512 C CA . ASP A 1 72 ? 14.449 1.375 -3.845 1.00 92.56 72 ASP A CA 1
ATOM 513 C C . ASP A 1 72 ? 13.076 0.695 -4.017 1.00 92.56 72 ASP A C 1
ATOM 515 O O . ASP A 1 72 ? 13.000 -0.531 -4.018 1.00 92.56 72 ASP A O 1
ATOM 519 N N . GLY A 1 73 ? 11.991 1.459 -4.129 1.00 92.25 73 GLY A N 1
ATOM 520 C CA . GLY A 1 73 ? 10.610 0.987 -4.203 1.00 92.25 73 GLY A CA 1
ATOM 521 C C . GLY A 1 73 ? 9.972 0.633 -2.860 1.00 92.25 73 GLY A C 1
ATOM 522 O O . GLY A 1 73 ? 8.819 0.198 -2.842 1.00 92.25 73 GLY A O 1
ATOM 523 N N . SER A 1 74 ? 10.687 0.780 -1.740 1.00 94.88 74 SER A N 1
ATOM 524 C CA . SER A 1 74 ? 10.140 0.484 -0.413 1.00 94.88 74 SER A CA 1
ATOM 525 C C . SER A 1 74 ? 9.170 1.562 0.069 1.00 94.88 74 SER A C 1
ATOM 527 O O . SER A 1 74 ? 9.301 2.741 -0.263 1.00 94.88 74 SER A O 1
ATOM 529 N N . PHE A 1 75 ? 8.189 1.162 0.872 1.00 90.62 75 PHE A N 1
ATOM 530 C CA . PHE A 1 75 ? 7.288 2.079 1.558 1.00 90.62 75 PHE A CA 1
ATOM 531 C C . PHE A 1 75 ? 6.924 1.539 2.938 1.00 90.62 75 PHE A C 1
ATOM 533 O O . PHE A 1 75 ? 6.878 0.327 3.167 1.00 90.62 75 PHE A O 1
ATOM 540 N N . GLN A 1 76 ? 6.624 2.457 3.849 1.00 90.00 76 GLN A N 1
ATOM 541 C CA . GLN A 1 76 ? 6.030 2.161 5.141 1.00 90.00 76 GLN A CA 1
ATOM 542 C C . GLN A 1 76 ? 5.092 3.302 5.513 1.00 90.00 76 GLN A C 1
ATOM 544 O O . GLN A 1 76 ? 5.434 4.474 5.378 1.00 90.00 76 GLN A O 1
ATOM 549 N N . THR A 1 77 ? 3.912 2.953 6.001 1.00 86.69 77 THR A N 1
ATOM 550 C CA . THR A 1 77 ? 2.929 3.900 6.512 1.00 86.69 77 THR A CA 1
ATOM 551 C C . THR A 1 77 ? 2.233 3.319 7.736 1.00 86.69 77 THR A C 1
ATOM 553 O O . THR A 1 77 ? 2.130 2.098 7.896 1.00 86.69 77 THR A O 1
ATOM 556 N N . VAL A 1 78 ? 1.770 4.206 8.611 1.00 88.12 78 VAL A N 1
ATOM 557 C CA . VAL A 1 78 ? 1.083 3.857 9.852 1.00 88.12 78 VAL A CA 1
ATOM 558 C C . VAL A 1 78 ? -0.226 4.619 9.895 1.00 88.12 78 VAL A C 1
ATOM 560 O O . VAL A 1 78 ? -0.236 5.849 9.894 1.00 88.12 78 VAL A O 1
ATOM 563 N N . PHE A 1 79 ? -1.333 3.889 9.966 1.00 85.62 79 PHE A N 1
ATOM 564 C CA . PHE A 1 79 ? -2.658 4.473 10.112 1.00 85.62 79 PHE A CA 1
ATOM 565 C C . PHE A 1 79 ? -3.208 4.210 11.505 1.00 85.62 79 PHE A C 1
ATOM 567 O O . PHE A 1 79 ? -3.080 3.110 12.039 1.00 85.62 79 PHE A O 1
ATOM 574 N N . THR A 1 80 ? -3.882 5.207 12.065 1.00 86.75 80 THR A N 1
ATOM 575 C CA . THR A 1 80 ? -4.714 5.023 13.254 1.00 86.75 80 THR A CA 1
ATOM 576 C C . THR A 1 80 ? -6.114 4.648 12.791 1.00 86.75 80 THR A C 1
ATOM 578 O O . THR A 1 80 ? -6.785 5.455 12.149 1.00 86.75 80 THR A O 1
ATOM 581 N N . ILE A 1 81 ? -6.555 3.433 13.105 1.00 86.31 81 ILE A N 1
ATOM 582 C CA . ILE A 1 81 ? -7.879 2.922 12.730 1.00 86.31 81 ILE A CA 1
ATOM 583 C C . ILE A 1 81 ? -8.710 2.612 13.984 1.00 86.31 81 ILE A C 1
ATOM 585 O O . ILE A 1 81 ? -8.143 2.414 15.063 1.00 86.31 81 ILE A O 1
ATOM 589 N N . PRO A 1 82 ? -10.051 2.577 13.888 1.00 86.75 82 PRO A N 1
ATOM 590 C CA . PRO A 1 82 ? -10.883 2.075 14.975 1.00 86.75 82 PRO A CA 1
ATOM 591 C C . PRO A 1 82 ? -10.512 0.628 15.303 1.00 86.75 82 PRO A C 1
ATOM 593 O O . PRO A 1 82 ? -10.283 -0.169 14.396 1.00 86.75 82 PRO A O 1
ATOM 596 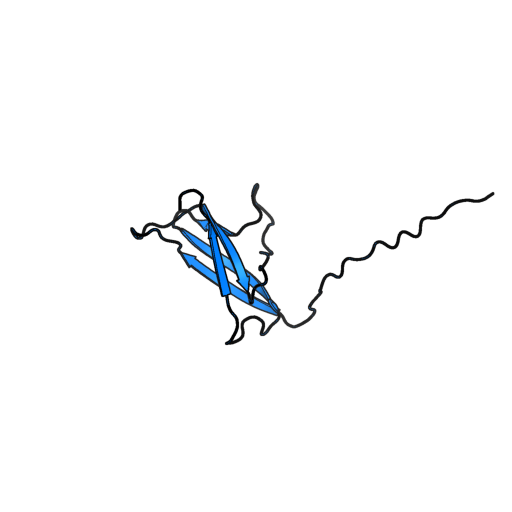N N . ARG A 1 83 ? -10.476 0.276 16.589 1.00 85.94 83 ARG A N 1
ATOM 597 C CA . ARG A 1 83 ? -10.164 -1.090 17.018 1.00 85.94 83 ARG A CA 1
ATOM 598 C C . ARG A 1 83 ? -11.167 -2.093 16.438 1.00 85.94 83 ARG A C 1
ATOM 600 O O . ARG A 1 83 ? -12.371 -1.897 16.589 1.00 85.94 83 ARG A O 1
ATOM 607 N N . GLY A 1 84 ? -10.664 -3.162 15.820 1.00 84.25 84 GLY A N 1
ATOM 608 C CA . GLY A 1 84 ? -11.480 -4.177 15.136 1.00 84.25 84 GLY A CA 1
ATOM 609 C C . GLY A 1 84 ? -11.806 -3.819 13.681 1.00 84.25 84 GLY A C 1
ATOM 610 O O . GLY A 1 84 ? -12.389 -4.610 12.950 1.00 84.25 84 GLY A O 1
ATOM 611 N N . ALA A 1 85 ? -11.395 -2.648 13.182 1.00 83.56 85 ALA A N 1
ATOM 612 C CA . ALA A 1 85 ? -11.604 -2.322 11.770 1.00 83.56 85 ALA A CA 1
ATOM 613 C C . ALA A 1 85 ? -10.759 -3.207 10.828 1.00 83.56 85 ALA A C 1
ATOM 615 O O . ALA A 1 85 ? -11.116 -3.356 9.658 1.00 83.56 85 ALA A O 1
ATOM 616 N N . ALA A 1 86 ? -9.674 -3.804 11.336 1.00 81.00 86 ALA A N 1
ATOM 617 C CA . ALA A 1 86 ? -8.817 -4.762 10.636 1.00 81.00 86 ALA A CA 1
ATOM 618 C C . ALA A 1 86 ? -9.047 -6.224 11.089 1.00 81.00 86 ALA A C 1
ATOM 620 O O . ALA A 1 86 ? -8.100 -7.005 11.190 1.00 81.00 86 ALA A O 1
ATOM 621 N N . ASP A 1 87 ? -10.297 -6.599 11.382 1.00 83.88 87 ASP A N 1
ATOM 622 C CA . ASP A 1 87 ? -10.674 -7.980 11.708 1.00 83.88 87 ASP A CA 1
ATOM 623 C C . ASP A 1 87 ? -10.485 -8.952 10.522 1.00 83.88 87 ASP A C 1
ATOM 625 O O . ASP A 1 87 ? -10.149 -8.572 9.404 1.00 83.88 87 ASP A O 1
ATOM 629 N N . ARG A 1 88 ? -10.710 -10.251 10.751 1.00 75.62 88 ARG A N 1
ATOM 630 C CA . ARG A 1 88 ? -10.410 -11.344 9.801 1.00 75.62 88 ARG A CA 1
ATOM 631 C C . ARG A 1 88 ? -11.071 -11.229 8.420 1.00 75.62 88 ARG A C 1
ATOM 633 O O . ARG A 1 88 ? -10.588 -11.841 7.473 1.00 75.62 88 ARG A O 1
ATOM 640 N N . GLU A 1 89 ? -12.173 -10.497 8.326 1.00 81.94 89 GLU A N 1
ATOM 641 C CA . GLU A 1 89 ? -12.920 -10.256 7.085 1.00 81.94 89 GLU A CA 1
ATOM 642 C C . GLU A 1 89 ? -12.552 -8.915 6.432 1.00 81.94 89 GLU A C 1
ATOM 644 O O . GLU A 1 89 ? -13.082 -8.572 5.375 1.00 81.94 89 GLU A O 1
ATOM 649 N N . ALA A 1 90 ? -11.649 -8.147 7.050 1.00 84.31 90 ALA A N 1
ATOM 650 C CA . ALA A 1 90 ? -11.260 -6.845 6.556 1.00 84.31 90 ALA A CA 1
ATOM 651 C C . ALA A 1 90 ? -10.457 -6.966 5.258 1.00 84.31 90 ALA A C 1
ATOM 653 O O . ALA A 1 90 ? -9.468 -7.697 5.163 1.00 84.31 90 ALA A O 1
ATOM 654 N N . ALA A 1 91 ? -10.869 -6.199 4.254 1.00 89.06 91 ALA A N 1
ATOM 655 C CA . ALA A 1 91 ? -10.187 -6.123 2.975 1.00 89.06 91 ALA A CA 1
ATOM 656 C C . ALA A 1 91 ? -9.300 -4.877 2.942 1.00 89.06 91 ALA A C 1
ATOM 658 O O . ALA A 1 91 ? -9.797 -3.747 2.978 1.00 89.06 91 ALA A O 1
ATOM 659 N N . ILE A 1 92 ? -7.990 -5.093 2.836 1.00 90.44 92 ILE A N 1
ATOM 660 C CA . ILE A 1 92 ? -7.023 -4.034 2.550 1.00 90.44 92 ILE A CA 1
ATOM 661 C C . ILE A 1 92 ? -6.775 -4.033 1.045 1.00 90.44 92 ILE A C 1
ATOM 663 O O . ILE A 1 92 ? -6.337 -5.035 0.480 1.00 90.44 92 ILE A O 1
ATOM 667 N N . LYS A 1 93 ? -7.047 -2.904 0.395 1.00 92.69 93 LYS A N 1
ATOM 668 C CA . LYS A 1 93 ? -6.745 -2.689 -1.021 1.00 92.69 93 LYS A CA 1
ATOM 669 C C . LYS A 1 93 ? -5.714 -1.576 -1.138 1.00 92.69 93 LYS A C 1
ATOM 671 O O . LYS A 1 93 ? -5.867 -0.523 -0.527 1.00 92.69 93 LYS A O 1
ATOM 676 N N . LEU A 1 94 ? -4.679 -1.822 -1.932 1.00 91.06 94 LEU A N 1
ATOM 677 C CA . LEU A 1 94 ? -3.688 -0.822 -2.299 1.00 91.06 94 LEU A CA 1
ATOM 678 C C . LEU A 1 94 ? -3.892 -0.495 -3.773 1.00 91.06 94 LEU A C 1
ATOM 680 O O . LEU A 1 94 ? -3.892 -1.395 -4.613 1.00 91.06 94 LEU A O 1
ATOM 684 N N . GLU A 1 95 ? -4.077 0.779 -4.076 1.00 92.62 95 GLU A N 1
ATOM 685 C CA . GLU A 1 95 ? -3.974 1.295 -5.435 1.00 92.62 95 GLU A CA 1
ATOM 686 C C . GLU A 1 95 ? -2.610 1.953 -5.565 1.00 92.62 95 GLU A C 1
ATOM 688 O O . GLU A 1 95 ? -2.234 2.778 -4.736 1.00 92.62 95 GLU A O 1
ATOM 693 N N . VAL A 1 96 ? -1.845 1.519 -6.562 1.00 91.62 96 VAL A N 1
ATOM 694 C CA . VAL A 1 96 ? -0.489 2.004 -6.801 1.00 91.62 96 VAL A CA 1
ATOM 695 C C . VAL A 1 96 ? -0.452 2.586 -8.198 1.00 91.62 96 VAL A C 1
ATOM 697 O O . VAL A 1 96 ? -0.781 1.893 -9.161 1.00 91.62 96 VAL A O 1
ATOM 700 N N . TYR A 1 97 ? -0.063 3.849 -8.303 1.00 91.56 97 TYR A N 1
ATOM 701 C CA . TYR A 1 97 ? 0.019 4.563 -9.565 1.00 91.56 97 TYR A CA 1
ATOM 702 C C . TYR A 1 97 ? 1.431 5.090 -9.792 1.00 91.56 97 TYR A C 1
ATOM 704 O O . TYR A 1 97 ? 2.053 5.693 -8.919 1.00 91.56 97 TYR A O 1
ATOM 712 N N . LYS A 1 98 ? 1.928 4.892 -11.010 1.00 90.19 98 LYS A N 1
ATOM 713 C CA . LYS A 1 98 ? 3.102 5.583 -11.524 1.00 90.19 98 LYS A CA 1
ATOM 714 C C . LYS A 1 98 ? 2.884 5.824 -13.007 1.00 90.19 98 LYS A C 1
ATOM 716 O O . LYS A 1 98 ? 2.500 4.910 -13.719 1.00 90.19 98 LYS A O 1
ATOM 721 N N . SER A 1 99 ? 3.165 7.034 -13.478 1.00 87.62 99 SER A N 1
ATOM 722 C CA . SER A 1 99 ? 2.901 7.442 -14.867 1.00 87.62 99 SER A CA 1
ATOM 723 C C . SER A 1 99 ? 3.573 6.570 -15.937 1.00 87.62 99 SER A C 1
ATOM 725 O O . SER A 1 99 ? 3.157 6.590 -17.091 1.00 87.62 99 SER A O 1
ATOM 727 N N . SER A 1 100 ? 4.623 5.834 -15.575 1.00 82.50 100 SER A N 1
ATOM 728 C CA . SER A 1 100 ? 5.384 4.956 -16.462 1.00 82.50 100 SER A CA 1
ATOM 729 C C . SER A 1 100 ? 4.994 3.470 -16.391 1.00 82.50 100 SER A C 1
ATOM 731 O O . SER A 1 100 ? 5.724 2.654 -16.956 1.00 82.50 100 SER A O 1
ATOM 733 N N . TYR A 1 101 ? 3.887 3.118 -15.719 1.00 80.12 101 TYR A N 1
ATOM 734 C CA . TYR A 1 101 ? 3.395 1.743 -15.539 1.00 80.12 101 TYR A CA 1
ATOM 735 C C . TYR A 1 101 ? 1.904 1.595 -15.853 1.00 80.12 101 TYR A C 1
ATOM 737 O O . TYR A 1 101 ? 1.155 2.583 -15.694 1.00 80.12 101 TYR A O 1
#